Protein AF-A0AAD7CHR6-F1 (afdb_monomer_lite)

Foldseek 3Di:
DPPVVVCVVVVVVVVVVVPVVVVVVVVCCVPVPVPDDDDDFADDLVPADLKKFFFQWAWPAPQGTDGDIGDPPDDDDDDDDVRNCPVSVVCVLQVNTDIPDGDIGHLHDGPCNVVVCPPPDDDPDPDDGSDDDDDDPDDDDPDDDD

pLDDT: mean 78.64, std 8.49, range [53.03, 89.88]

Radius of gyration: 23.86 Å; chains: 1; bounding box: 52×57×53 Å

Sequence (146 aa):
MKFTLNALPETLINLLQSLVPSAESRRRVAVAYLGTAEVSAVLPLEQQAQTIVFQSCMVTCPLDRAAASFPPGALPLVCGNLGSCKTLLLLALLGEADLLTGQMLCPRPPPNALAAFTDVHVSKEWVVQGIRAFVPQAAWSPVRPK

Secondary structure (DSSP, 8-state):
--SSSTTHHHHHHHHHHHHHHHHHHHHHIIIIITTSPPPPPPPPGGGS-SSEEEEEEEESSS---EEEEE-TT--------TTS-HHHHHHHHHT-S-EEEEEEE-----TTHHHHTTTS---S----TT------SS--------

Structure (mmCIF, N/CA/C/O backbone):
data_AF-A0AAD7CHR6-F1
#
_entry.id   AF-A0AAD7CHR6-F1
#
loop_
_atom_site.group_PDB
_atom_site.id
_atom_site.type_symbol
_atom_site.label_atom_id
_atom_site.label_alt_id
_atom_site.label_comp_id
_atom_site.label_asym_id
_atom_site.label_entity_id
_atom_site.label_seq_id
_atom_site.pdbx_PDB_ins_code
_atom_site.Cartn_x
_atom_site.Cartn_y
_atom_site.Cartn_z
_atom_site.occupancy
_atom_site.B_iso_or_equiv
_atom_site.auth_seq_id
_atom_site.auth_comp_id
_atom_site.auth_asym_id
_atom_site.auth_atom_id
_atom_site.pdbx_PDB_model_num
ATOM 1 N N . MET A 1 1 ? 29.751 40.130 -32.073 1.00 53.03 1 MET A N 1
ATOM 2 C CA . MET A 1 1 ? 28.907 38.968 -32.444 1.00 53.03 1 MET A CA 1
ATOM 3 C C . MET A 1 1 ? 29.693 37.771 -33.025 1.00 53.03 1 MET A C 1
ATOM 5 O O . MET A 1 1 ? 29.087 36.909 -33.638 1.00 53.03 1 MET A O 1
ATOM 9 N N . LYS A 1 2 ? 31.022 37.655 -32.815 1.00 53.09 2 LYS A N 1
ATOM 10 C CA . LYS A 1 2 ? 31.851 36.566 -33.390 1.00 53.09 2 LYS A CA 1
ATOM 11 C C . LYS A 1 2 ? 31.952 35.294 -32.527 1.00 53.09 2 LYS A C 1
ATOM 13 O O . LYS A 1 2 ? 32.425 34.280 -33.015 1.00 53.09 2 LYS A O 1
ATOM 18 N N . PHE A 1 3 ? 31.501 35.331 -31.273 1.00 59.41 3 PHE A N 1
ATOM 19 C CA . PHE A 1 3 ? 31.669 34.217 -30.328 1.00 59.41 3 PHE A CA 1
ATOM 20 C C . PHE A 1 3 ? 30.493 33.228 -30.299 1.00 59.41 3 PHE A C 1
ATOM 22 O O . PHE A 1 3 ? 30.663 32.098 -29.866 1.00 59.41 3 PHE A O 1
ATOM 29 N N . THR A 1 4 ? 29.322 33.610 -30.813 1.00 60.06 4 THR A N 1
ATOM 30 C CA . THR A 1 4 ? 28.128 32.748 -30.859 1.00 60.06 4 THR A CA 1
ATOM 31 C C . THR A 1 4 ? 28.071 31.845 -32.093 1.00 60.06 4 THR A C 1
ATOM 33 O O . THR A 1 4 ? 27.535 30.746 -32.009 1.00 60.06 4 THR A O 1
ATOM 36 N N . LEU A 1 5 ? 28.668 32.247 -33.222 1.00 64.69 5 LEU A N 1
ATOM 37 C CA . LEU A 1 5 ? 28.731 31.416 -34.437 1.00 64.69 5 LEU A CA 1
ATOM 38 C C . LEU A 1 5 ? 29.698 30.231 -34.304 1.00 64.69 5 LEU A C 1
ATOM 40 O O . LEU A 1 5 ? 29.463 29.189 -34.903 1.00 64.69 5 LEU A O 1
ATOM 44 N N . ASN A 1 6 ? 30.739 30.355 -33.476 1.00 70.44 6 ASN A N 1
ATOM 45 C CA . ASN A 1 6 ? 31.700 29.271 -33.258 1.00 70.44 6 ASN A CA 1
ATOM 46 C C . ASN A 1 6 ? 31.124 28.116 -32.420 1.00 70.44 6 ASN A C 1
ATOM 48 O O . ASN A 1 6 ? 31.586 26.991 -32.555 1.00 70.44 6 ASN A O 1
ATOM 52 N N . ALA A 1 7 ? 30.092 28.370 -31.607 1.00 75.69 7 ALA A N 1
ATOM 53 C CA . ALA A 1 7 ? 29.384 27.338 -30.843 1.00 75.69 7 ALA A CA 1
ATOM 54 C C . ALA A 1 7 ? 28.265 26.649 -31.655 1.00 75.69 7 ALA A C 1
ATOM 56 O O . ALA A 1 7 ? 27.717 25.627 -31.242 1.00 75.69 7 ALA A O 1
ATOM 57 N N . LEU A 1 8 ? 27.909 27.194 -32.823 1.00 80.56 8 LEU A N 1
ATOM 58 C CA . LEU A 1 8 ? 26.867 26.659 -33.700 1.00 80.56 8 LEU A CA 1
ATOM 59 C C . LEU A 1 8 ? 27.180 25.251 -34.246 1.00 80.56 8 LEU A C 1
ATOM 61 O O . LEU A 1 8 ? 26.296 24.398 -34.176 1.00 80.56 8 LEU A O 1
ATOM 65 N N . PRO A 1 9 ? 28.399 24.941 -34.733 1.00 82.69 9 PRO A N 1
ATOM 66 C CA . PRO A 1 9 ? 28.717 23.578 -35.154 1.00 82.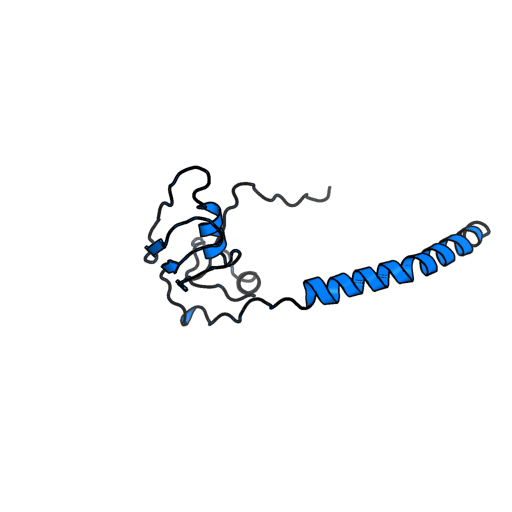69 9 PRO A CA 1
ATOM 67 C C . PRO A 1 9 ? 28.664 22.581 -33.988 1.00 82.69 9 PRO A C 1
ATOM 69 O O . PRO A 1 9 ? 28.106 21.501 -34.151 1.00 82.69 9 PRO A O 1
ATOM 72 N N . GLU A 1 10 ? 29.155 22.944 -32.799 1.00 80.44 10 GLU A N 1
ATOM 73 C CA . GLU A 1 10 ? 29.109 22.055 -31.630 1.00 80.44 10 GLU A CA 1
ATOM 74 C C . GLU A 1 10 ? 27.681 21.816 -31.135 1.00 80.44 10 GLU A C 1
ATOM 76 O O . GLU A 1 10 ? 27.304 20.685 -30.843 1.00 80.44 10 GLU A O 1
ATOM 81 N N . THR A 1 11 ? 26.846 22.857 -31.088 1.00 85.50 11 THR A N 1
ATOM 82 C CA . THR A 1 11 ? 25.427 22.713 -30.715 1.00 85.50 11 THR A CA 1
ATOM 83 C C . THR A 1 11 ? 24.643 21.897 -31.734 1.00 85.50 11 THR A C 1
ATOM 85 O O . THR A 1 11 ? 23.812 21.090 -31.328 1.00 85.50 11 THR A O 1
ATOM 88 N N . LEU A 1 12 ? 24.928 22.034 -33.031 1.00 85.94 12 LEU A N 1
ATOM 89 C CA . LEU A 1 12 ? 24.297 21.231 -34.078 1.00 85.94 12 LEU A CA 1
ATOM 90 C C . LEU A 1 12 ? 24.731 19.761 -34.007 1.00 85.94 12 LEU A C 1
ATOM 92 O O . LEU A 1 12 ? 23.892 18.872 -34.125 1.00 85.94 12 LEU A O 1
ATOM 96 N N . ILE A 1 13 ? 26.012 19.493 -33.742 1.00 85.50 13 ILE A N 1
ATOM 97 C CA . ILE A 1 13 ? 26.518 18.131 -33.523 1.00 85.50 13 ILE A CA 1
ATOM 98 C C . ILE A 1 13 ? 25.880 17.523 -32.273 1.00 85.50 13 ILE A C 1
ATOM 100 O O . ILE A 1 13 ? 25.355 16.418 -32.350 1.00 85.50 13 ILE A O 1
ATOM 104 N N . ASN A 1 14 ? 25.836 18.255 -31.159 1.00 82.25 14 ASN A N 1
ATOM 105 C CA . ASN A 1 14 ? 25.196 17.793 -29.928 1.00 82.25 14 ASN A CA 1
ATOM 106 C C . ASN A 1 14 ? 23.691 17.565 -30.121 1.00 82.25 14 ASN A C 1
ATOM 108 O O . ASN A 1 14 ? 23.154 16.578 -29.625 1.00 82.25 14 ASN A O 1
ATOM 112 N N . LEU A 1 15 ? 23.011 18.422 -30.891 1.00 87.12 15 LEU A N 1
ATOM 113 C CA . LEU A 1 15 ? 21.608 18.231 -31.249 1.00 87.12 15 LEU A CA 1
ATOM 114 C C . LEU A 1 15 ? 21.443 16.917 -32.019 1.00 87.12 15 LEU A C 1
ATOM 116 O O . LEU A 1 15 ? 20.685 16.060 -31.573 1.00 87.12 15 LEU A O 1
ATOM 120 N N . LEU A 1 16 ? 22.201 16.715 -33.101 1.00 85.69 16 LEU A N 1
ATOM 121 C CA . LEU A 1 16 ? 22.129 15.512 -33.936 1.00 85.69 16 LEU A CA 1
ATOM 122 C C . LEU A 1 16 ? 22.507 14.237 -33.164 1.00 85.69 16 LEU A C 1
ATOM 124 O O . LEU A 1 16 ? 21.827 13.220 -33.293 1.00 85.69 16 LEU A O 1
ATOM 128 N N . GLN A 1 17 ? 23.533 14.301 -32.314 1.00 85.38 17 GLN A N 1
ATOM 129 C CA . GLN A 1 17 ? 23.963 13.196 -31.454 1.00 85.38 17 GLN A CA 1
ATOM 130 C C . GLN A 1 17 ? 22.960 12.904 -30.331 1.00 85.38 17 GLN A C 1
ATOM 132 O O . GLN A 1 17 ? 22.852 11.758 -29.903 1.00 85.38 17 GLN A O 1
ATOM 137 N N . SER A 1 18 ? 22.192 13.901 -29.879 1.00 86.19 18 SER A N 1
ATOM 138 C CA . SER A 1 18 ? 21.167 13.725 -28.842 1.00 86.19 18 SER A CA 1
ATOM 139 C C . SER A 1 18 ? 19.848 13.143 -29.362 1.00 86.19 18 SER A C 1
ATOM 141 O O . SER A 1 18 ? 19.081 12.594 -28.570 1.00 86.19 18 SER A O 1
ATOM 143 N N . LEU A 1 19 ? 19.569 13.209 -30.672 1.00 89.88 19 LEU A N 1
ATOM 144 C CA . LEU A 1 19 ? 18.285 12.771 -31.241 1.00 89.88 19 LEU A CA 1
ATOM 145 C C . LEU A 1 19 ? 18.013 11.283 -30.999 1.00 89.88 19 LEU A C 1
ATOM 147 O O . LEU A 1 19 ? 16.930 10.922 -30.540 1.00 89.88 19 LEU A O 1
ATOM 151 N N . VAL A 1 20 ? 19.000 10.425 -31.262 1.00 87.94 20 VAL A N 1
ATOM 152 C CA . VAL A 1 20 ? 18.887 8.970 -31.076 1.00 87.94 20 VAL A CA 1
ATOM 153 C C . VAL A 1 20 ? 18.720 8.583 -29.596 1.00 87.94 20 VAL A C 1
ATOM 155 O O . VAL A 1 20 ? 17.743 7.900 -29.284 1.00 87.94 20 VAL A O 1
ATOM 158 N N . PRO A 1 21 ? 19.574 9.029 -28.648 1.00 88.44 21 PRO A N 1
ATOM 159 C CA . PRO A 1 21 ? 19.391 8.711 -27.232 1.00 88.44 21 PRO A CA 1
ATOM 160 C C . PRO A 1 21 ? 18.142 9.365 -26.626 1.00 88.44 21 PRO A C 1
ATOM 162 O O . PRO A 1 21 ? 17.531 8.778 -25.737 1.00 88.44 21 PRO A O 1
ATOM 165 N N . SER A 1 22 ? 17.707 10.535 -27.110 1.00 89.44 22 SER A N 1
ATOM 166 C CA . SER A 1 22 ? 16.442 11.148 -26.682 1.00 89.44 22 SER A CA 1
ATOM 167 C C . SER A 1 22 ? 15.236 10.324 -27.133 1.00 89.44 22 SER A C 1
ATOM 169 O O . SER A 1 22 ? 14.347 10.046 -26.326 1.00 89.44 22 SER A O 1
ATOM 171 N N . ALA A 1 23 ? 15.215 9.888 -28.397 1.00 87.56 23 ALA A N 1
ATOM 172 C CA . ALA A 1 23 ? 14.150 9.045 -28.930 1.00 87.56 23 ALA A CA 1
ATOM 173 C C . ALA A 1 23 ? 14.094 7.687 -28.216 1.00 87.56 23 ALA A C 1
ATOM 175 O O . ALA A 1 23 ? 13.013 7.240 -27.836 1.00 87.56 23 ALA A O 1
ATOM 176 N N . GLU A 1 24 ? 15.247 7.068 -27.961 1.00 89.44 24 GLU A N 1
ATOM 177 C CA . GLU A 1 24 ? 15.328 5.800 -27.235 1.00 89.44 24 GLU A CA 1
ATOM 178 C C . GLU A 1 24 ? 14.954 5.958 -25.753 1.00 89.44 24 GLU A C 1
ATOM 180 O O . GLU A 1 24 ? 14.226 5.130 -25.215 1.00 89.44 24 GLU A O 1
ATOM 185 N N . SER A 1 25 ? 15.357 7.051 -25.098 1.00 87.12 25 SER A N 1
ATOM 186 C CA . SER A 1 25 ? 14.927 7.373 -23.730 1.00 87.12 25 SER A CA 1
ATOM 187 C C . SER A 1 25 ? 13.406 7.519 -23.647 1.00 87.12 25 SER A C 1
ATOM 189 O O . SER A 1 25 ? 12.761 6.875 -22.819 1.00 87.12 25 SER A O 1
ATOM 191 N N . ARG A 1 26 ? 12.805 8.279 -24.573 1.00 87.81 26 ARG A N 1
ATOM 192 C CA . ARG A 1 26 ? 11.344 8.416 -24.665 1.00 87.81 26 ARG A CA 1
ATOM 193 C C . ARG A 1 26 ? 10.669 7.079 -24.926 1.00 87.81 26 ARG A C 1
ATOM 195 O O . ARG A 1 26 ? 9.658 6.794 -24.295 1.00 87.81 26 ARG A O 1
ATOM 202 N N . ARG A 1 27 ? 11.223 6.249 -25.814 1.00 86.31 27 ARG A N 1
ATOM 203 C CA . ARG A 1 27 ? 10.687 4.916 -26.103 1.00 86.31 27 ARG A CA 1
ATOM 204 C C . ARG A 1 27 ? 10.745 4.015 -24.877 1.00 86.31 27 ARG A C 1
ATOM 206 O O . ARG A 1 27 ? 9.759 3.347 -24.587 1.00 86.31 27 ARG A O 1
ATOM 213 N N . ARG A 1 28 ? 11.856 4.017 -24.138 1.00 84.88 28 ARG A N 1
ATOM 214 C CA . ARG A 1 28 ? 11.986 3.258 -22.889 1.00 84.88 28 ARG A CA 1
ATOM 215 C C . ARG A 1 28 ? 10.961 3.713 -21.868 1.00 84.88 28 ARG A C 1
ATOM 217 O O . ARG A 1 28 ? 10.284 2.868 -21.301 1.00 84.88 28 ARG A O 1
ATOM 224 N N . VAL A 1 29 ? 10.783 5.020 -21.691 1.00 88.38 29 VAL A N 1
ATOM 225 C CA . VAL A 1 29 ? 9.773 5.533 -20.760 1.00 88.38 29 VAL A CA 1
ATOM 226 C C . VAL A 1 29 ? 8.357 5.175 -21.206 1.00 88.38 29 VAL A C 1
ATOM 228 O O . VAL A 1 29 ? 7.572 4.675 -20.404 1.00 88.38 29 VAL A O 1
ATOM 231 N N . ALA A 1 30 ? 8.050 5.346 -22.490 1.00 86.56 30 ALA A N 1
ATOM 232 C CA . ALA A 1 30 ? 6.748 5.018 -23.058 1.00 86.56 30 ALA A CA 1
ATOM 233 C C . ALA A 1 30 ? 6.399 3.528 -22.930 1.00 86.56 30 ALA A C 1
ATOM 235 O O . ALA A 1 30 ? 5.301 3.190 -22.504 1.00 86.56 30 ALA A O 1
ATOM 236 N N . VAL A 1 31 ? 7.328 2.638 -23.279 1.00 82.88 31 VAL A N 1
ATOM 237 C CA . VAL A 1 31 ? 7.068 1.192 -23.338 1.00 82.88 31 VAL A CA 1
ATOM 238 C C . VAL A 1 31 ? 7.218 0.525 -21.972 1.00 82.88 31 VAL A C 1
ATOM 240 O O . VAL A 1 31 ? 6.417 -0.342 -21.643 1.00 82.88 31 VAL A O 1
ATOM 243 N N . ALA A 1 32 ? 8.224 0.902 -21.176 1.00 83.00 32 ALA A N 1
ATOM 244 C CA . ALA A 1 32 ? 8.517 0.228 -19.910 1.00 83.00 32 ALA A CA 1
ATOM 245 C C . ALA A 1 32 ? 7.763 0.816 -18.711 1.00 83.00 32 ALA A C 1
ATOM 247 O O . ALA A 1 32 ? 7.479 0.071 -17.778 1.00 83.00 32 ALA A O 1
ATOM 248 N N . TYR A 1 33 ? 7.461 2.121 -18.713 1.00 79.25 33 TYR A N 1
ATOM 249 C CA . TYR A 1 33 ? 6.906 2.802 -17.534 1.00 79.25 33 TYR A CA 1
ATOM 250 C C . TYR A 1 33 ? 5.493 3.352 -17.745 1.00 79.25 33 TYR A C 1
ATOM 252 O O . TYR A 1 33 ? 4.689 3.286 -16.829 1.00 79.25 33 TYR A O 1
ATOM 260 N N . LEU A 1 34 ? 5.159 3.877 -18.929 1.00 82.56 34 LEU A N 1
ATOM 261 C CA . LEU A 1 34 ? 3.826 4.453 -19.184 1.00 82.56 34 LEU A CA 1
ATOM 262 C C . LEU A 1 34 ? 2.772 3.410 -19.591 1.00 82.56 34 LEU A C 1
ATOM 264 O O . LEU A 1 34 ? 1.583 3.693 -19.518 1.00 82.56 34 LEU A O 1
ATOM 268 N N . GLY A 1 35 ? 3.189 2.219 -20.027 1.00 78.25 35 GLY A N 1
ATOM 269 C CA . GLY A 1 35 ? 2.283 1.125 -20.401 1.00 78.25 35 GLY A CA 1
ATOM 270 C C . GLY A 1 35 ? 1.885 0.201 -19.246 1.00 78.25 35 GLY A C 1
ATOM 271 O O . GLY A 1 35 ? 1.176 -0.779 -19.471 1.00 78.25 35 GLY A O 1
ATOM 272 N N . THR A 1 36 ? 2.374 0.452 -18.029 1.00 73.19 36 THR A N 1
ATOM 273 C CA . THR A 1 36 ? 2.055 -0.380 -16.863 1.00 73.19 36 THR A CA 1
ATOM 274 C C . THR A 1 36 ? 0.626 -0.131 -16.398 1.00 73.19 36 THR A C 1
ATOM 276 O O . THR A 1 36 ? 0.132 0.989 -16.493 1.00 73.19 36 THR A O 1
ATOM 279 N N . ALA A 1 37 ? -0.036 -1.169 -15.882 1.00 71.56 37 ALA A N 1
ATOM 280 C CA . ALA A 1 37 ? -1.399 -1.061 -15.377 1.00 71.56 37 ALA A CA 1
ATOM 281 C C . ALA A 1 37 ? -1.500 0.038 -14.306 1.00 71.56 37 ALA A C 1
ATOM 283 O O . ALA A 1 37 ? -0.795 -0.004 -13.298 1.00 71.56 37 ALA A O 1
ATOM 284 N N . GLU A 1 38 ? -2.369 1.022 -14.540 1.00 67.00 38 GLU A N 1
ATOM 285 C CA . GLU A 1 38 ? -2.633 2.074 -13.567 1.00 67.00 38 GLU A CA 1
ATOM 286 C C . GLU A 1 38 ? -3.388 1.534 -12.347 1.00 67.00 38 GLU A C 1
ATOM 288 O O . GLU A 1 38 ? -4.020 0.472 -12.369 1.00 67.00 38 GLU A O 1
ATOM 293 N N . VAL A 1 39 ? -3.327 2.309 -11.265 1.00 68.31 39 VAL A N 1
ATOM 294 C CA . VAL A 1 39 ? -4.065 2.054 -10.031 1.00 68.31 39 VAL A CA 1
ATOM 295 C C . VAL A 1 39 ? -5.547 1.811 -10.336 1.00 68.31 39 VAL A C 1
ATOM 297 O O . VAL A 1 39 ? -6.225 2.658 -10.913 1.00 68.31 39 VAL A O 1
ATOM 300 N N . SER A 1 40 ? -6.059 0.654 -9.904 1.00 67.88 40 SER A N 1
ATOM 301 C CA . SER A 1 40 ? -7.466 0.291 -10.082 1.00 67.88 40 SER A CA 1
ATOM 302 C C . SER A 1 40 ? -8.415 1.351 -9.518 1.00 67.88 40 SER A C 1
ATOM 304 O O . SER A 1 40 ? -8.185 1.908 -8.439 1.00 67.88 40 SER A O 1
ATOM 306 N N . ALA A 1 41 ? -9.504 1.600 -10.253 1.00 66.19 41 ALA A N 1
ATOM 307 C CA . ALA A 1 41 ? -10.533 2.548 -9.857 1.00 66.19 41 ALA A CA 1
ATOM 308 C C . ALA A 1 41 ? -11.079 2.204 -8.465 1.00 66.19 41 ALA A C 1
ATOM 310 O O . ALA A 1 41 ? -11.393 1.054 -8.151 1.00 66.19 41 ALA A O 1
ATOM 311 N N . VAL A 1 42 ? -11.160 3.226 -7.621 1.00 73.44 42 VAL A N 1
ATOM 312 C CA . VAL A 1 42 ? -11.522 3.099 -6.213 1.00 73.44 42 VA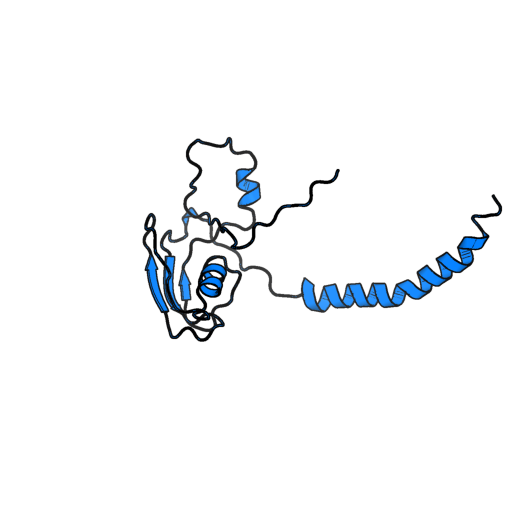L A CA 1
ATOM 313 C C . VAL A 1 42 ? -12.998 3.443 -6.040 1.00 73.44 42 VAL A C 1
ATOM 315 O O . VAL A 1 42 ? -13.447 4.474 -6.536 1.00 73.44 42 VAL A O 1
ATOM 318 N N . LEU A 1 43 ? -13.751 2.595 -5.333 1.00 74.50 43 LEU A N 1
ATOM 319 C CA . LEU A 1 43 ? -15.145 2.887 -4.978 1.00 74.50 43 LEU A CA 1
ATOM 320 C C . LEU A 1 43 ? -15.230 4.128 -4.067 1.00 74.50 43 LEU A C 1
ATOM 322 O O . LEU A 1 43 ? -14.321 4.327 -3.259 1.00 74.50 43 LEU A O 1
ATOM 326 N N . PRO A 1 44 ? -16.308 4.928 -4.132 1.00 75.06 44 PRO A N 1
ATOM 327 C CA . PRO A 1 44 ? -16.543 6.031 -3.200 1.00 75.06 44 PRO A CA 1
ATOM 328 C C . PRO A 1 44 ? -16.439 5.603 -1.727 1.00 75.06 44 PRO A C 1
ATOM 330 O O . PRO A 1 44 ? -16.919 4.535 -1.353 1.00 75.06 44 PRO A O 1
ATOM 333 N N . LEU A 1 45 ? -15.846 6.457 -0.883 1.00 74.31 45 LEU A N 1
ATOM 334 C CA . LEU A 1 45 ? -15.578 6.196 0.545 1.00 74.31 45 LEU A CA 1
ATOM 335 C C . LEU A 1 45 ? -16.820 5.762 1.343 1.00 74.31 45 LEU A C 1
ATOM 337 O O . LEU A 1 45 ? -16.716 4.935 2.244 1.00 74.31 45 LEU A O 1
ATOM 341 N N . GLU A 1 46 ? -17.992 6.289 0.990 1.00 74.12 46 GLU A N 1
ATOM 342 C CA . GLU A 1 46 ? -19.284 5.988 1.628 1.00 74.12 46 GLU A CA 1
ATOM 343 C C . GLU A 1 46 ? -19.732 4.535 1.421 1.00 74.12 46 GLU A C 1
ATOM 345 O O . GLU A 1 46 ? -20.481 3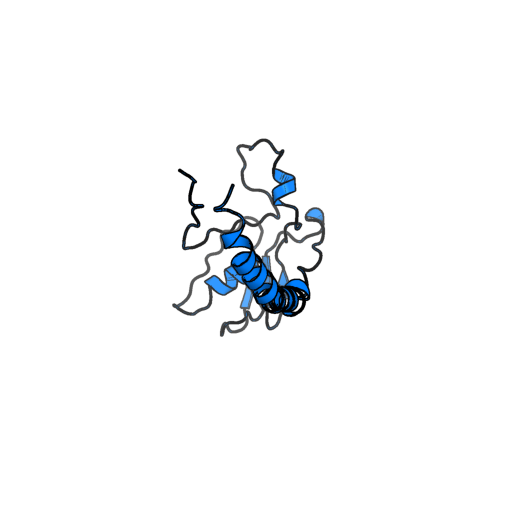.987 2.225 1.00 74.12 46 GLU A O 1
ATOM 350 N N . GLN A 1 47 ? -19.261 3.899 0.347 1.00 76.50 47 GLN A N 1
ATOM 351 C CA . GLN A 1 47 ? -19.609 2.528 -0.027 1.00 76.50 47 GLN A CA 1
ATOM 352 C C . GLN A 1 47 ? -18.543 1.517 0.421 1.00 76.50 47 GLN A C 1
ATOM 354 O O . GLN A 1 47 ? -18.685 0.318 0.181 1.00 76.50 47 GLN A O 1
ATOM 359 N N . GLN A 1 48 ? -17.465 1.981 1.058 1.00 80.25 48 GLN A N 1
ATOM 360 C CA . GLN A 1 48 ? -16.367 1.134 1.508 1.00 80.25 48 GLN A CA 1
ATOM 361 C C . GLN A 1 48 ? -16.539 0.710 2.969 1.00 80.25 48 GLN A C 1
ATOM 363 O O . GLN A 1 48 ? -16.948 1.487 3.832 1.00 80.25 48 GLN A O 1
ATOM 368 N N . ALA A 1 49 ? -16.153 -0.531 3.270 1.00 78.69 49 ALA A N 1
ATOM 369 C CA . ALA A 1 49 ? -16.077 -1.008 4.643 1.00 78.69 49 ALA A CA 1
ATOM 370 C C . ALA A 1 49 ? -14.954 -0.284 5.400 1.00 78.69 49 ALA A C 1
ATOM 372 O O . ALA A 1 49 ? -13.812 -0.289 4.953 1.00 78.69 49 ALA A O 1
ATOM 373 N N . GLN A 1 50 ? -15.265 0.264 6.579 1.00 80.31 50 GLN A N 1
ATOM 374 C CA . GLN A 1 50 ? -14.309 0.973 7.450 1.00 80.31 50 GLN A CA 1
ATOM 375 C C . GLN A 1 50 ? -13.432 0.033 8.304 1.00 80.31 50 GLN A C 1
ATOM 377 O O . GLN A 1 50 ? -12.666 0.472 9.156 1.00 80.31 50 GLN A O 1
ATOM 382 N N . THR A 1 51 ? -13.565 -1.279 8.102 1.00 82.38 51 THR A N 1
ATOM 383 C CA . THR A 1 51 ? -12.839 -2.320 8.843 1.00 82.38 51 THR A CA 1
ATOM 384 C C . THR A 1 51 ? -11.681 -2.828 7.997 1.00 82.38 51 THR A C 1
ATOM 386 O O . THR A 1 51 ? -11.858 -3.103 6.811 1.00 82.38 51 THR A O 1
ATOM 389 N N . ILE A 1 52 ? -10.509 -2.990 8.609 1.00 81.81 52 ILE A N 1
ATOM 390 C CA . ILE A 1 52 ? -9.354 -3.588 7.938 1.00 81.81 52 ILE A CA 1
ATOM 391 C C . ILE A 1 52 ? -9.417 -5.098 8.155 1.00 81.81 52 ILE A C 1
ATOM 393 O O . ILE A 1 52 ? -9.433 -5.555 9.297 1.00 81.81 52 ILE A O 1
ATOM 397 N N . VAL A 1 53 ? -9.454 -5.886 7.083 1.00 83.50 53 VAL A N 1
ATOM 398 C CA . VAL A 1 53 ? -9.555 -7.350 7.167 1.00 83.50 53 VAL A CA 1
ATOM 399 C C . VAL A 1 53 ? -8.527 -8.008 6.261 1.00 83.50 53 VAL A C 1
ATOM 401 O O . VAL A 1 53 ? -8.430 -7.695 5.079 1.00 83.50 53 VAL A O 1
ATOM 404 N N . PHE A 1 54 ? -7.804 -8.970 6.816 1.00 80.75 54 PHE A N 1
ATOM 405 C CA . PHE A 1 54 ? -6.906 -9.876 6.120 1.00 80.75 54 PHE A CA 1
ATOM 406 C C . PHE A 1 54 ? -7.562 -11.255 6.053 1.00 80.75 54 PHE A C 1
ATOM 408 O O . PHE A 1 54 ? -7.819 -11.875 7.088 1.00 80.75 54 PHE A O 1
ATOM 415 N N . GLN A 1 55 ? -7.848 -11.730 4.841 1.00 80.25 55 GLN A N 1
ATOM 416 C CA . GLN A 1 55 ? -8.469 -13.030 4.586 1.00 80.25 55 GLN A CA 1
ATOM 417 C C . GLN A 1 55 ? -7.471 -13.949 3.886 1.00 80.25 55 GLN A C 1
ATOM 419 O O . GLN A 1 55 ? -7.321 -13.907 2.662 1.00 80.25 55 GLN A O 1
ATOM 424 N N . SER A 1 56 ? -6.776 -14.764 4.686 1.00 74.81 56 SER A N 1
ATOM 425 C CA . SER A 1 56 ? -5.792 -15.754 4.225 1.00 74.81 56 SER A CA 1
ATOM 426 C C . SER A 1 56 ? -4.806 -15.187 3.201 1.00 74.81 56 SER A C 1
ATOM 428 O O . SER A 1 56 ? -4.523 -15.826 2.188 1.00 74.81 56 SER A O 1
ATOM 430 N N . CYS A 1 57 ? -4.317 -13.970 3.440 1.00 66.38 57 CYS A N 1
ATOM 431 C CA . CYS A 1 57 ? -3.467 -13.281 2.482 1.00 66.38 57 CYS A CA 1
ATOM 432 C C . CYS A 1 57 ? -1.991 -13.650 2.659 1.00 66.38 57 CYS A C 1
ATOM 434 O O . CYS A 1 57 ? -1.502 -13.789 3.785 1.00 66.38 57 CYS A O 1
ATOM 436 N N . MET A 1 58 ? -1.277 -13.742 1.541 1.00 63.12 58 MET A N 1
ATOM 437 C CA . MET A 1 58 ? 0.179 -13.839 1.500 1.00 63.12 58 MET A CA 1
ATOM 438 C C . MET A 1 58 ? 0.714 -12.598 0.795 1.00 63.12 58 MET A C 1
ATOM 440 O O . MET A 1 58 ? 0.376 -12.350 -0.360 1.00 63.12 58 MET A O 1
ATOM 444 N N . VAL A 1 59 ? 1.528 -11.812 1.488 1.00 67.94 59 VAL A N 1
ATOM 445 C CA . VAL A 1 59 ? 2.234 -10.664 0.895 1.00 67.94 59 VAL A CA 1
ATOM 446 C C . VAL A 1 59 ? 3.560 -11.168 0.299 1.00 67.94 59 VAL A C 1
ATOM 448 O O . VAL A 1 59 ? 3.953 -12.279 0.636 1.00 67.94 59 VAL A O 1
ATOM 451 N N . THR A 1 60 ? 4.253 -10.420 -0.571 1.00 63.94 60 THR A N 1
ATOM 452 C CA . THR A 1 60 ? 5.479 -10.812 -1.335 1.00 63.94 60 THR A CA 1
ATOM 453 C C . THR A 1 60 ? 6.730 -11.199 -0.513 1.00 63.94 60 THR A C 1
ATOM 455 O O . THR A 1 60 ? 7.861 -11.193 -0.987 1.00 63.94 60 THR A O 1
ATOM 458 N N . CYS A 1 61 ? 6.526 -11.596 0.730 1.00 59.84 61 CYS A N 1
ATOM 459 C CA . CYS A 1 61 ? 7.479 -11.966 1.747 1.00 59.84 61 CYS A CA 1
ATOM 460 C C . CYS A 1 61 ? 7.169 -13.385 2.266 1.00 59.84 61 CYS A C 1
ATOM 462 O O . CYS A 1 61 ? 6.034 -13.836 2.126 1.00 59.84 61 CYS A O 1
ATOM 464 N N . PRO A 1 62 ? 8.093 -14.087 2.947 1.00 60.94 62 PRO A N 1
ATOM 465 C CA . PRO A 1 62 ? 7.838 -15.416 3.515 1.00 60.94 62 PRO A CA 1
ATOM 466 C C . PRO A 1 62 ? 6.965 -15.357 4.787 1.00 60.94 62 PRO A C 1
ATOM 468 O O . PRO A 1 62 ? 7.237 -16.037 5.774 1.00 60.94 62 PRO A O 1
ATOM 471 N N . LEU A 1 63 ? 5.942 -14.499 4.803 1.00 61.75 63 LEU A N 1
ATOM 472 C CA . LEU A 1 63 ? 4.928 -14.483 5.844 1.00 61.75 63 LEU A CA 1
ATOM 473 C C . LEU A 1 63 ? 3.921 -15.586 5.515 1.00 61.75 63 LEU A C 1
ATOM 475 O O . LEU A 1 63 ? 3.191 -15.490 4.528 1.00 61.75 63 LEU A O 1
ATOM 479 N N . ASP A 1 64 ? 3.917 -16.639 6.329 1.00 60.94 64 ASP A N 1
ATOM 480 C CA . ASP A 1 64 ? 2.898 -17.682 6.256 1.00 60.94 64 ASP A CA 1
ATOM 481 C C . ASP A 1 64 ? 1.505 -17.074 6.525 1.00 60.94 64 ASP A C 1
ATOM 483 O O . ASP A 1 64 ? 1.388 -16.030 7.174 1.00 60.94 64 ASP A O 1
ATOM 487 N N . ARG A 1 65 ? 0.461 -17.680 5.953 1.00 62.22 65 ARG A N 1
ATOM 488 C CA . ARG A 1 65 ? -0.893 -17.108 5.785 1.00 62.22 65 ARG A CA 1
ATOM 489 C C . ARG A 1 65 ? -1.375 -16.289 6.993 1.00 62.22 65 ARG A C 1
ATOM 491 O O . ARG A 1 65 ? -1.534 -16.826 8.087 1.00 62.22 65 ARG A O 1
ATOM 498 N N . ALA A 1 66 ? -1.728 -15.020 6.769 1.00 70.06 66 ALA A N 1
ATOM 499 C CA . ALA A 1 66 ? -2.289 -14.153 7.806 1.00 70.06 66 ALA A CA 1
ATOM 500 C C . ALA A 1 66 ? -3.826 -14.066 7.716 1.00 70.06 66 ALA A C 1
ATOM 502 O O . ALA A 1 66 ? -4.389 -13.867 6.636 1.00 70.06 66 ALA A O 1
ATOM 503 N N . ALA A 1 67 ? -4.503 -14.184 8.862 1.00 76.94 67 ALA A N 1
ATOM 504 C CA . ALA A 1 67 ? -5.933 -13.920 9.015 1.00 76.94 67 ALA A CA 1
ATOM 505 C C . ALA A 1 67 ? -6.157 -13.042 10.255 1.00 76.94 67 ALA A C 1
ATOM 507 O O . ALA A 1 67 ? -5.896 -13.471 11.377 1.00 76.94 67 ALA A O 1
ATOM 508 N N . ALA A 1 68 ? -6.595 -11.800 10.051 1.00 81.06 68 ALA A N 1
ATOM 509 C CA . ALA A 1 68 ? -6.817 -10.833 11.124 1.00 81.06 68 ALA A CA 1
ATOM 510 C C . ALA A 1 68 ? -7.867 -9.799 10.710 1.00 81.06 68 ALA A C 1
ATOM 512 O O . ALA A 1 68 ? -7.927 -9.401 9.549 1.00 81.06 68 ALA A O 1
ATOM 513 N N . SER A 1 69 ? -8.674 -9.333 11.658 1.00 83.31 69 SER A N 1
ATOM 514 C CA . SER A 1 69 ? -9.648 -8.260 11.448 1.00 83.31 69 SER A CA 1
ATOM 515 C C . SER A 1 69 ? -9.449 -7.172 12.492 1.00 83.31 69 SER A C 1
ATOM 517 O O . SER A 1 69 ? -9.433 -7.462 13.689 1.00 83.31 69 SER A O 1
ATOM 519 N N . PHE A 1 70 ? -9.338 -5.927 12.046 1.00 85.62 70 PHE A N 1
ATOM 520 C CA . PHE A 1 70 ? -9.159 -4.759 12.894 1.00 85.62 70 PHE A CA 1
ATOM 521 C C . PHE A 1 70 ? -10.394 -3.858 12.785 1.00 85.62 70 PHE A C 1
ATO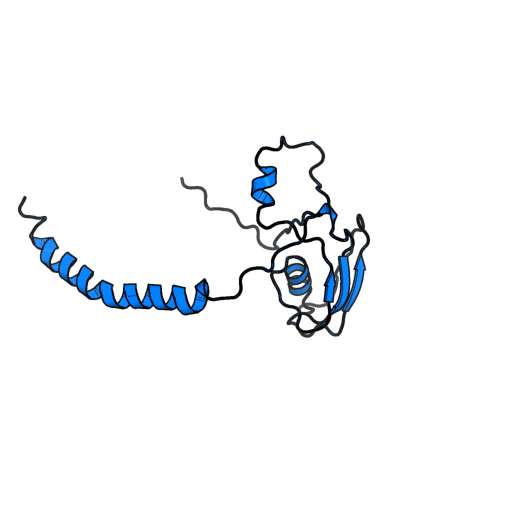M 523 O O . PHE A 1 70 ? -10.642 -3.304 11.707 1.00 85.62 70 PHE A O 1
ATOM 530 N N . PRO A 1 71 ? -11.186 -3.721 13.865 1.00 84.19 71 PRO A N 1
ATOM 531 C CA . PRO A 1 71 ? -12.341 -2.837 13.866 1.00 84.19 71 PRO A CA 1
ATOM 532 C C . PRO A 1 71 ? -11.904 -1.363 13.833 1.00 84.19 71 PRO A C 1
ATOM 534 O O . PRO A 1 71 ? -10.788 -1.036 14.253 1.00 84.19 71 PRO A O 1
ATOM 537 N N . PRO A 1 72 ? -12.773 -0.456 13.356 1.00 83.19 72 PRO A N 1
ATOM 538 C CA . PRO A 1 72 ? -12.487 0.974 13.360 1.00 83.19 72 PRO A CA 1
ATOM 539 C C . PRO A 1 72 ? -12.227 1.476 14.787 1.00 83.19 72 PRO A C 1
ATOM 541 O O . PRO A 1 72 ? -12.900 1.074 15.734 1.00 83.19 72 PRO A O 1
ATOM 544 N N . GLY A 1 73 ? -11.229 2.349 14.942 1.00 82.62 73 GLY A N 1
ATOM 545 C CA . GLY A 1 73 ? -10.834 2.915 16.238 1.00 82.62 73 GLY A CA 1
ATOM 546 C C . GLY A 1 73 ? -9.953 2.012 17.111 1.00 82.62 73 GLY A C 1
ATOM 547 O O . GLY A 1 73 ? -9.512 2.448 18.172 1.00 82.62 73 GLY A O 1
ATOM 548 N N . ALA A 1 74 ? -9.651 0.782 16.684 1.00 84.00 74 ALA A N 1
ATOM 549 C CA . ALA A 1 74 ? -8.662 -0.047 17.364 1.00 84.00 74 ALA A CA 1
ATOM 550 C C . ALA A 1 74 ? -7.227 0.411 17.055 1.00 84.00 74 ALA A C 1
ATOM 552 O O . ALA A 1 74 ? -6.930 0.885 15.960 1.00 84.00 74 ALA A O 1
ATOM 553 N N . LEU A 1 75 ? -6.322 0.198 18.013 1.00 87.06 75 LEU A N 1
ATOM 554 C CA . LEU A 1 75 ? -4.882 0.433 17.870 1.00 87.06 75 LEU A CA 1
ATOM 555 C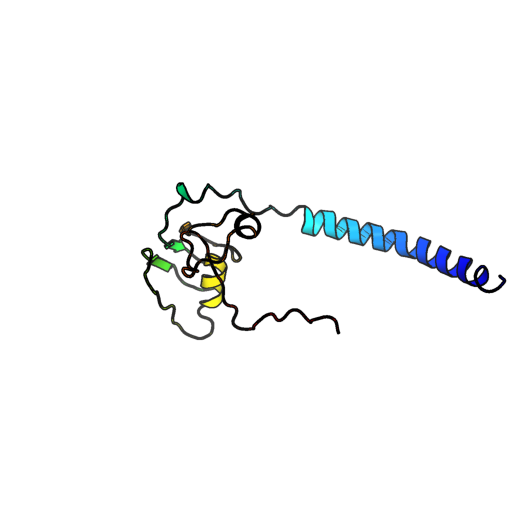 C . LEU A 1 75 ? -4.134 -0.911 17.826 1.00 87.06 75 LEU A C 1
ATOM 557 O O . LEU A 1 75 ? -3.629 -1.365 18.855 1.00 87.06 75 LEU A O 1
ATOM 561 N N . PRO A 1 76 ? -4.092 -1.597 16.668 1.00 85.88 76 PRO A N 1
ATOM 562 C CA . PRO A 1 76 ? -3.410 -2.877 16.561 1.00 85.88 76 PRO A CA 1
ATOM 563 C C . PRO A 1 76 ? -1.888 -2.724 16.591 1.00 85.88 76 PRO A C 1
ATOM 565 O O . PRO A 1 76 ? -1.317 -1.861 15.925 1.00 85.88 76 PRO A O 1
ATOM 568 N N . LEU A 1 77 ? -1.224 -3.615 17.328 1.00 87.69 77 LEU A N 1
ATOM 569 C CA . LEU A 1 77 ? 0.232 -3.695 17.399 1.00 87.69 77 LEU A CA 1
ATOM 570 C C . LEU A 1 77 ? 0.736 -4.867 16.550 1.00 87.69 77 LEU A C 1
ATOM 572 O O . LEU A 1 77 ? 0.411 -6.023 16.814 1.00 87.69 77 LEU A O 1
ATOM 576 N N . VAL A 1 78 ? 1.567 -4.572 15.550 1.00 86.88 78 VAL A N 1
ATOM 577 C CA . VAL A 1 78 ? 2.226 -5.589 14.720 1.00 86.88 78 VAL A CA 1
ATOM 578 C C . VAL A 1 78 ? 3.655 -5.800 15.221 1.00 86.88 78 VAL A C 1
ATOM 580 O O . VAL A 1 78 ? 4.522 -4.943 15.048 1.00 86.88 78 VAL A O 1
ATOM 583 N N . CYS A 1 79 ? 3.923 -6.967 15.805 1.00 86.38 79 CYS A N 1
ATOM 584 C CA . CYS A 1 79 ? 5.246 -7.363 16.297 1.00 86.38 79 CYS A CA 1
ATOM 585 C C . CYS A 1 79 ? 5.754 -8.635 15.607 1.00 86.38 79 CYS A C 1
ATOM 587 O O . CYS A 1 79 ? 4.990 -9.402 15.032 1.00 86.38 79 CYS A O 1
ATOM 589 N N . GLY A 1 80 ? 7.070 -8.853 15.643 1.00 85.25 80 GLY A N 1
ATOM 590 C CA . GLY A 1 80 ? 7.715 -10.042 15.083 1.00 85.25 80 GLY A CA 1
ATOM 591 C C . GLY A 1 80 ? 9.229 -9.874 14.974 1.00 85.25 80 GLY A C 1
ATOM 592 O O . GLY A 1 80 ? 9.747 -8.780 15.213 1.00 85.25 80 GLY A O 1
ATOM 593 N N . ASN A 1 81 ? 9.934 -10.910 14.534 1.00 86.44 81 ASN A N 1
ATOM 594 C CA . ASN A 1 81 ? 11.394 -10.889 14.388 1.00 86.44 81 ASN A CA 1
ATOM 595 C C . ASN A 1 81 ? 11.869 -9.970 13.247 1.00 86.44 81 ASN A C 1
ATOM 597 O O . ASN A 1 81 ? 11.095 -9.578 12.367 1.00 86.44 81 ASN A O 1
ATOM 601 N N . LEU A 1 82 ? 13.154 -9.610 13.236 1.00 82.06 82 LEU A N 1
ATOM 602 C CA . LEU A 1 82 ? 13.754 -8.951 12.073 1.00 82.06 82 LEU A CA 1
ATOM 603 C C . LEU A 1 82 ? 13.549 -9.835 10.829 1.00 82.06 82 LEU A C 1
ATOM 605 O O . LEU A 1 82 ? 13.702 -11.049 10.903 1.00 82.06 82 LEU A O 1
ATOM 609 N N . GLY A 1 83 ? 13.134 -9.240 9.709 1.00 80.94 83 GLY A N 1
ATOM 610 C CA . GLY A 1 83 ? 12.808 -9.993 8.491 1.00 80.94 83 GLY A CA 1
ATOM 611 C C . GLY A 1 83 ? 11.404 -10.612 8.453 1.00 80.94 83 GLY A C 1
ATOM 612 O O . GLY A 1 83 ? 11.036 -11.179 7.435 1.00 80.94 83 GLY A O 1
ATOM 613 N N . SER A 1 84 ? 10.565 -10.442 9.484 1.00 77.88 84 SER A N 1
ATOM 614 C CA . SER A 1 84 ? 9.174 -10.946 9.486 1.00 77.88 84 SER A CA 1
ATOM 615 C C . SER A 1 84 ? 8.187 -10.108 8.650 1.00 77.88 84 SER A C 1
ATOM 617 O O . SER A 1 84 ? 6.979 -10.184 8.855 1.00 77.88 84 SER A O 1
ATOM 619 N N . CYS A 1 85 ? 8.690 -9.239 7.770 1.00 83.50 85 CYS A N 1
ATOM 620 C CA . CYS A 1 85 ? 7.907 -8.498 6.778 1.00 83.50 85 CYS A CA 1
ATOM 621 C C . CYS A 1 85 ? 6.819 -7.549 7.300 1.00 83.50 85 CYS A C 1
ATOM 623 O O . CYS A 1 85 ? 5.903 -7.187 6.570 1.00 83.50 85 CYS A O 1
ATOM 625 N N . LYS A 1 86 ? 6.964 -7.053 8.534 1.00 87.62 86 LYS A N 1
ATOM 626 C CA . LYS A 1 86 ? 6.070 -6.041 9.129 1.00 87.62 86 LYS A CA 1
ATOM 627 C C . LYS A 1 86 ? 5.962 -4.774 8.281 1.00 87.62 86 LYS A C 1
ATOM 629 O O . LYS A 1 86 ? 4.868 -4.284 8.041 1.00 87.62 86 LYS A O 1
ATOM 634 N N . THR A 1 87 ? 7.095 -4.264 7.799 1.00 87.88 87 THR A N 1
ATOM 635 C CA . THR A 1 87 ? 7.119 -3.097 6.909 1.00 87.88 87 THR A CA 1
ATOM 636 C C . THR A 1 87 ? 6.363 -3.383 5.619 1.00 87.88 87 THR A C 1
ATOM 638 O O . THR A 1 87 ? 5.588 -2.555 5.163 1.00 87.88 87 THR A O 1
ATOM 641 N N . LEU A 1 88 ? 6.536 -4.584 5.066 1.00 86.62 88 LEU A N 1
ATOM 642 C CA . LEU A 1 88 ? 5.877 -4.990 3.832 1.00 86.62 88 LEU A CA 1
ATOM 643 C C . LEU A 1 88 ? 4.357 -5.153 4.038 1.00 86.62 88 LEU A C 1
ATOM 645 O O . LEU A 1 88 ? 3.580 -4.741 3.186 1.00 86.62 88 LEU A O 1
ATOM 649 N N . LEU A 1 89 ? 3.919 -5.619 5.213 1.00 86.06 89 LEU A N 1
ATOM 650 C CA . LEU A 1 89 ? 2.506 -5.621 5.613 1.00 86.06 89 LEU A CA 1
ATOM 651 C C . LEU A 1 89 ? 1.908 -4.202 5.664 1.00 86.06 89 LEU A C 1
ATOM 653 O O . LEU A 1 89 ? 0.798 -3.988 5.184 1.00 86.06 89 LEU A O 1
ATOM 657 N N . LEU A 1 90 ? 2.638 -3.226 6.215 1.00 88.00 90 LEU A N 1
ATOM 658 C CA . LEU A 1 90 ? 2.199 -1.823 6.239 1.00 88.00 90 LEU A CA 1
ATOM 659 C C . LEU A 1 90 ? 2.133 -1.211 4.832 1.00 88.00 90 LEU A C 1
ATOM 661 O O . LEU A 1 90 ? 1.218 -0.447 4.539 1.00 88.00 90 LEU A O 1
ATOM 665 N N . LEU A 1 91 ? 3.066 -1.573 3.949 1.00 87.69 91 LEU A N 1
ATOM 666 C CA . LEU A 1 91 ? 3.039 -1.156 2.544 1.00 87.69 91 LEU A CA 1
ATOM 667 C C . LEU A 1 91 ? 1.876 -1.798 1.780 1.00 87.69 91 LEU A C 1
ATOM 669 O O . LEU A 1 91 ? 1.221 -1.117 0.996 1.00 87.69 91 LEU A O 1
ATOM 673 N N . ALA A 1 92 ? 1.543 -3.060 2.062 1.00 86.25 92 ALA A N 1
ATOM 674 C CA . ALA A 1 92 ? 0.354 -3.701 1.503 1.00 86.25 92 ALA A CA 1
ATOM 675 C C . ALA A 1 92 ? -0.919 -2.968 1.942 1.00 86.25 92 ALA A C 1
ATOM 677 O O . ALA A 1 92 ? -1.754 -2.647 1.100 1.00 86.25 92 ALA A O 1
ATOM 678 N N . LEU A 1 93 ? -1.020 -2.584 3.223 1.00 86.62 93 LEU A N 1
ATOM 679 C CA . LEU A 1 93 ? -2.103 -1.728 3.726 1.00 86.62 93 LEU A CA 1
ATOM 680 C C . LEU A 1 93 ? -2.160 -0.356 3.053 1.00 86.62 93 LEU A C 1
ATOM 682 O O . LEU A 1 93 ? -3.234 0.234 2.993 1.00 86.62 93 LEU A O 1
ATOM 686 N N . LEU A 1 94 ? -1.047 0.162 2.537 1.00 87.06 94 LEU A N 1
ATOM 687 C CA . LEU A 1 94 ? -1.020 1.394 1.748 1.00 87.06 94 LEU A CA 1
ATOM 688 C C . LEU A 1 94 ? -1.402 1.154 0.274 1.00 87.06 94 LEU A C 1
ATOM 690 O O . LEU A 1 94 ? -1.856 2.076 -0.396 1.00 87.06 94 LEU A O 1
ATOM 694 N N . GLY A 1 95 ? -1.337 -0.093 -0.193 1.00 83.62 95 GLY A N 1
ATOM 695 C CA . GLY A 1 95 ? -1.515 -0.474 -1.595 1.00 83.62 95 GLY A CA 1
ATOM 696 C C . GLY A 1 95 ? -0.227 -0.398 -2.420 1.00 83.62 95 GLY A C 1
ATOM 697 O O . GLY A 1 95 ? -0.305 -0.448 -3.639 1.00 83.62 95 GLY A O 1
ATOM 698 N N . GLU A 1 96 ? 0.929 -0.278 -1.762 1.00 85.81 96 GLU A N 1
ATOM 699 C CA . GLU A 1 96 ? 2.266 -0.186 -2.376 1.00 85.81 96 GLU A CA 1
ATOM 700 C C . GLU A 1 96 ? 2.967 -1.550 -2.488 1.00 85.81 96 GLU A C 1
ATOM 702 O O . GLU A 1 96 ? 4.079 -1.652 -3.002 1.00 85.81 96 GLU A O 1
ATOM 707 N N . ALA A 1 97 ? 2.355 -2.611 -1.959 1.00 86.25 97 ALA A N 1
ATOM 708 C CA . ALA A 1 97 ? 2.862 -3.971 -2.074 1.00 86.25 97 ALA A CA 1
ATOM 709 C C . ALA A 1 97 ? 1.753 -4.921 -2.521 1.00 86.25 97 ALA A C 1
ATOM 711 O O . ALA A 1 97 ? 0.637 -4.882 -1.995 1.00 86.25 97 ALA A O 1
ATOM 712 N N . ASP A 1 98 ? 2.095 -5.800 -3.460 1.00 81.31 98 ASP A N 1
ATOM 713 C CA . ASP A 1 98 ? 1.168 -6.782 -4.002 1.00 81.31 98 ASP A CA 1
ATOM 714 C C . ASP A 1 98 ? 0.909 -7.940 -3.031 1.00 81.31 98 ASP A C 1
ATOM 716 O O . ASP A 1 98 ? 1.777 -8.379 -2.264 1.00 81.31 98 ASP A O 1
ATOM 720 N N . LEU A 1 99 ? -0.308 -8.474 -3.108 1.00 81.19 99 LEU A N 1
ATOM 721 C CA . LEU A 1 99 ? -0.681 -9.734 -2.477 1.00 81.19 99 LEU A CA 1
ATOM 722 C C . LEU A 1 99 ? -0.466 -10.865 -3.483 1.00 81.19 99 LEU A C 1
ATOM 724 O O . LEU A 1 99 ? -0.990 -10.824 -4.591 1.00 81.19 99 LEU A O 1
ATOM 728 N N . LEU A 1 100 ? 0.273 -11.897 -3.084 1.00 83.38 100 LEU A N 1
ATOM 729 C CA . LEU A 1 100 ? 0.467 -13.104 -3.885 1.00 83.38 100 LEU A CA 1
ATOM 730 C C . LEU A 1 100 ? -0.786 -13.987 -3.883 1.00 83.38 100 LEU A C 1
ATOM 732 O O . LEU A 1 100 ? -1.123 -14.593 -4.896 1.00 83.38 100 LEU A O 1
ATOM 736 N N . THR A 1 101 ? -1.463 -14.087 -2.736 1.00 80.06 101 THR A N 1
ATOM 737 C CA . THR A 1 101 ? -2.703 -14.861 -2.568 1.00 80.06 101 THR A CA 1
ATOM 738 C C . THR A 1 101 ? -3.605 -14.230 -1.506 1.00 80.06 101 THR A C 1
ATOM 740 O O . THR A 1 101 ? -3.145 -13.417 -0.702 1.00 80.06 101 THR A O 1
ATOM 743 N N . GLY A 1 102 ? -4.882 -14.625 -1.491 1.00 83.31 102 GLY A N 1
ATOM 744 C CA . GLY A 1 102 ? -5.892 -14.158 -0.536 1.00 83.31 102 GLY A CA 1
ATOM 745 C C . GLY A 1 102 ? -6.418 -12.755 -0.836 1.00 83.31 102 GLY A C 1
ATOM 746 O O . GLY A 1 102 ? -6.287 -12.258 -1.953 1.00 83.31 102 GLY A O 1
ATOM 747 N N . GLN A 1 103 ? -7.060 -12.136 0.156 1.00 83.38 103 GLN A N 1
ATOM 748 C CA . GLN A 1 103 ? -7.650 -10.802 0.019 1.00 83.38 103 GLN A CA 1
ATOM 749 C C . GLN A 1 103 ? -7.336 -9.922 1.228 1.00 83.38 103 GLN A C 1
ATOM 751 O O . GLN A 1 103 ? -7.260 -10.392 2.366 1.00 83.38 103 GLN A O 1
ATOM 756 N N . MET A 1 104 ? -7.180 -8.626 0.969 1.00 85.00 104 MET A N 1
ATOM 757 C CA . MET A 1 104 ? -7.084 -7.592 1.990 1.00 85.00 104 MET A CA 1
ATOM 758 C C . MET A 1 104 ? -8.148 -6.535 1.714 1.00 85.00 104 MET A C 1
ATOM 760 O O . MET A 1 104 ? -8.175 -5.928 0.644 1.00 85.00 104 MET A O 1
ATOM 764 N N . LEU A 1 105 ? -9.014 -6.309 2.693 1.00 85.62 105 LEU A N 1
ATOM 765 C CA . LEU A 1 105 ? -10.022 -5.261 2.672 1.00 85.62 105 LEU A CA 1
ATOM 766 C C . LEU A 1 105 ? -9.499 -4.105 3.516 1.00 85.62 105 LEU A C 1
ATOM 768 O O . LEU A 1 105 ? -9.203 -4.273 4.697 1.00 85.62 105 LEU A O 1
ATOM 772 N N . CYS A 1 106 ? -9.342 -2.940 2.899 1.00 85.12 106 CYS A N 1
ATOM 773 C CA . CYS A 1 106 ? -8.906 -1.725 3.572 1.00 85.12 106 CYS A CA 1
ATOM 774 C C . CYS A 1 106 ? -9.576 -0.521 2.887 1.00 85.12 106 CYS A C 1
ATOM 776 O O . CYS A 1 106 ? -9.532 -0.459 1.652 1.00 85.12 106 CYS A O 1
ATOM 778 N N . PRO A 1 107 ? -10.154 0.441 3.635 1.00 84.25 107 PRO A N 1
ATOM 779 C CA . PRO A 1 107 ? -10.771 1.637 3.054 1.00 84.25 107 PRO A CA 1
ATOM 780 C C . PRO A 1 107 ? -9.750 2.354 2.186 1.00 84.25 107 PRO A C 1
ATOM 7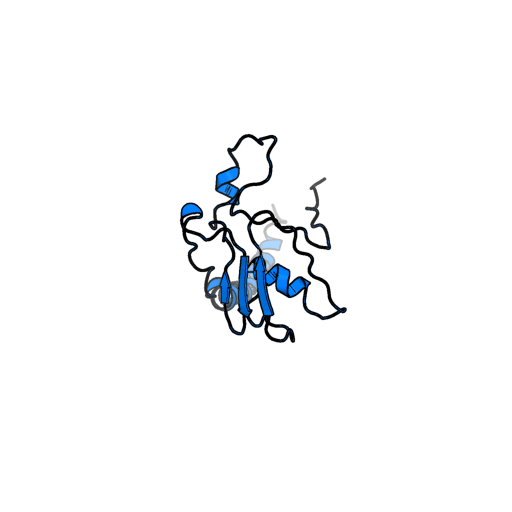82 O O . PRO A 1 107 ? -8.666 2.662 2.678 1.00 84.25 107 PRO A O 1
ATOM 785 N N . ARG A 1 108 ? -10.007 2.542 0.893 1.00 83.81 108 ARG A N 1
ATOM 786 C CA . ARG A 1 108 ? -9.044 3.137 -0.039 1.00 83.81 108 ARG A CA 1
ATOM 787 C C . ARG A 1 108 ? -9.474 4.561 -0.357 1.00 83.81 108 ARG A C 1
ATOM 789 O O . ARG A 1 108 ? -10.578 4.739 -0.870 1.00 83.81 108 ARG A O 1
ATOM 796 N N . PRO A 1 109 ? -8.621 5.563 -0.086 1.00 77.88 109 PRO A N 1
ATOM 797 C CA . PRO A 1 109 ? -8.951 6.930 -0.434 1.00 77.88 109 PRO A CA 1
ATOM 798 C C . PRO A 1 109 ? -9.066 7.067 -1.961 1.00 77.88 109 PRO A C 1
ATOM 800 O O . PRO A 1 109 ? -8.352 6.373 -2.695 1.00 77.88 109 PRO A O 1
ATOM 803 N N . PRO A 1 110 ? -9.947 7.950 -2.460 1.00 75.81 110 PRO A N 1
ATOM 804 C CA . PRO A 1 110 ? -9.989 8.269 -3.877 1.00 75.81 110 PRO A CA 1
ATOM 805 C C . PRO A 1 110 ? -8.639 8.863 -4.318 1.00 75.81 110 PRO A C 1
ATOM 807 O O . PRO A 1 110 ? -7.966 9.512 -3.513 1.00 75.81 110 PRO A O 1
ATOM 810 N N . PRO A 1 111 ? -8.244 8.708 -5.593 1.00 74.06 111 PRO A N 1
ATOM 811 C CA . PRO A 1 111 ? -6.952 9.195 -6.092 1.00 74.06 111 PRO A CA 1
ATOM 812 C C . PRO A 1 111 ? -6.752 10.708 -5.884 1.00 74.06 111 PRO A C 1
ATOM 814 O O . PRO A 1 111 ? -5.633 11.161 -5.668 1.00 74.06 111 PRO A O 1
ATOM 817 N N . ASN A 1 112 ? -7.843 11.481 -5.847 1.00 74.88 112 ASN A N 1
ATOM 818 C CA . ASN A 1 112 ? -7.830 12.927 -5.607 1.00 74.88 112 ASN A CA 1
ATOM 819 C C . ASN A 1 112 ? -8.046 13.321 -4.133 1.00 74.88 112 ASN A C 1
ATOM 821 O O . ASN A 1 112 ? -8.382 14.470 -3.862 1.00 74.88 112 ASN A O 1
ATOM 825 N N . ALA A 1 113 ? -7.873 12.408 -3.170 1.00 76.12 113 ALA A N 1
ATOM 826 C CA . ALA A 1 113 ? -8.138 12.692 -1.757 1.00 76.12 113 ALA A CA 1
ATOM 827 C C . ALA A 1 113 ? -7.355 13.906 -1.239 1.00 76.12 113 ALA A C 1
ATOM 829 O O . ALA A 1 113 ? -7.941 14.768 -0.601 1.00 76.12 113 ALA A O 1
ATOM 830 N N . LEU A 1 114 ? -6.063 14.031 -1.568 1.00 74.62 114 LEU A N 1
ATOM 831 C CA . LEU A 1 114 ? -5.262 15.186 -1.140 1.00 74.62 114 LEU A CA 1
ATOM 832 C C . LEU A 1 114 ? -5.820 16.511 -1.673 1.00 74.62 114 LEU A C 1
ATOM 834 O O . LEU A 1 114 ? -5.899 17.474 -0.919 1.00 74.62 114 LEU A O 1
ATOM 838 N N . ALA A 1 115 ? -6.248 16.543 -2.939 1.00 76.00 115 ALA A N 1
ATOM 839 C CA . ALA A 1 115 ? -6.852 17.721 -3.560 1.00 76.00 115 ALA A CA 1
ATOM 840 C C . ALA A 1 115 ? -8.238 18.045 -2.975 1.00 76.00 115 ALA A C 1
ATOM 842 O O . ALA A 1 115 ? -8.595 19.208 -2.846 1.00 76.00 115 ALA A O 1
ATOM 843 N N . ALA A 1 116 ? -9.010 17.034 -2.568 1.00 70.94 116 ALA A N 1
ATOM 844 C CA . ALA A 1 116 ? -10.318 17.240 -1.945 1.00 70.94 116 ALA A CA 1
ATOM 845 C C . ALA A 1 116 ? -10.233 17.963 -0.585 1.00 70.94 116 ALA A C 1
ATOM 847 O O . ALA A 1 116 ? -11.210 18.577 -0.161 1.00 70.94 116 ALA A O 1
ATOM 848 N N . PHE A 1 117 ? -9.076 17.919 0.086 1.00 69.25 117 PHE A N 1
ATOM 849 C CA . PHE A 1 117 ? -8.865 18.545 1.393 1.00 69.25 117 PHE A CA 1
ATOM 850 C C . PHE A 1 117 ? -8.058 19.855 1.346 1.00 69.25 117 PHE A C 1
ATOM 852 O O . PHE A 1 117 ? -7.788 20.419 2.404 1.00 69.25 117 PHE A O 1
ATOM 859 N N . THR A 1 118 ? -7.682 20.378 0.170 1.00 70.75 118 THR A N 1
ATOM 860 C CA . THR A 1 118 ? -6.865 21.610 0.085 1.00 70.75 118 THR A CA 1
ATOM 861 C C . THR A 1 118 ? -7.611 22.880 0.493 1.00 70.75 118 THR A C 1
ATOM 863 O O . THR A 1 118 ? -6.977 23.804 0.990 1.00 70.75 118 THR A O 1
ATOM 866 N N . ASP A 1 119 ? -8.934 22.924 0.306 1.00 65.62 119 ASP A N 1
ATOM 867 C CA . ASP A 1 119 ? -9.790 24.081 0.639 1.00 65.62 119 ASP A CA 1
ATOM 868 C C . ASP A 1 119 ? -10.508 23.944 1.995 1.00 65.62 119 ASP A C 1
ATOM 870 O O . ASP A 1 119 ? -11.291 24.805 2.405 1.00 65.62 119 ASP A O 1
ATOM 874 N N . VAL A 1 120 ? -10.257 22.851 2.720 1.00 67.44 120 VAL A N 1
ATOM 875 C CA . VAL A 1 120 ? -10.909 22.590 4.004 1.00 67.44 120 VAL A CA 1
ATOM 876 C C . VAL A 1 120 ? -10.135 23.301 5.111 1.00 67.44 120 VAL A C 1
ATOM 878 O O . VAL A 1 120 ? -8.948 23.057 5.322 1.00 67.44 120 VAL A O 1
ATOM 881 N N . HIS A 1 121 ? -10.817 24.179 5.851 1.00 67.62 121 HIS A N 1
ATOM 882 C CA . HIS A 1 121 ? -10.255 24.788 7.056 1.00 67.62 121 HIS A CA 1
ATOM 883 C C . HIS A 1 121 ? -9.842 23.687 8.038 1.00 67.62 121 HIS A C 1
ATOM 885 O O . HIS A 1 121 ? -10.655 22.830 8.385 1.00 67.62 121 HIS A O 1
ATOM 891 N N . VAL A 1 122 ? -8.587 23.722 8.494 1.00 69.12 122 VAL A N 1
ATOM 892 C CA . VAL A 1 122 ? -8.044 22.747 9.448 1.00 69.12 122 VAL A CA 1
ATOM 893 C C . VAL A 1 122 ? -8.869 22.797 10.736 1.00 69.12 122 VAL A C 1
ATOM 895 O O . VAL A 1 122 ? -8.738 23.716 11.546 1.00 69.12 122 VAL A O 1
ATOM 898 N N . SER A 1 123 ? -9.751 21.813 10.909 1.00 66.81 123 SER A N 1
ATOM 899 C CA . SER A 1 123 ? -10.479 21.599 12.157 1.00 66.81 123 SER A CA 1
ATOM 900 C C . SER A 1 123 ? -9.512 21.133 13.251 1.00 66.81 123 SER A C 1
ATOM 902 O O . SER A 1 123 ? -8.440 20.597 12.971 1.00 66.81 123 SER A O 1
ATOM 904 N N . LYS A 1 124 ? -9.899 21.296 14.522 1.00 70.62 124 LYS A N 1
ATOM 905 C CA . LYS A 1 124 ? -9.162 20.706 15.657 1.00 70.62 124 LYS A CA 1
ATOM 906 C C . LYS A 1 124 ? -9.120 19.176 15.584 1.00 70.62 124 LYS A C 1
ATOM 908 O O . LYS A 1 124 ? -8.211 18.561 16.137 1.00 70.62 124 LYS A O 1
ATOM 913 N N . GLU A 1 125 ? -10.100 18.576 14.918 1.00 76.00 125 GLU A N 1
ATOM 914 C CA . GLU A 1 125 ? -10.170 17.143 14.675 1.00 76.00 125 GLU A CA 1
ATOM 915 C C . GLU A 1 125 ? -9.485 16.819 13.342 1.00 76.00 125 GLU A C 1
ATOM 917 O O . GLU A 1 125 ? -9.991 17.133 12.268 1.00 76.00 125 GLU A O 1
ATOM 922 N N . TRP A 1 126 ? -8.282 16.249 13.430 1.00 76.00 126 TRP A N 1
ATOM 923 C CA . TRP A 1 126 ? -7.396 15.965 12.292 1.00 76.00 126 TRP A CA 1
ATOM 924 C C . TRP A 1 126 ? -7.556 14.539 11.741 1.00 76.00 126 TRP A C 1
ATOM 926 O O . TRP A 1 126 ? -6.923 14.182 10.748 1.00 76.00 126 TRP A O 1
ATOM 936 N N . VAL A 1 127 ? -8.386 13.712 12.385 1.00 80.00 127 VAL A N 1
ATOM 937 C CA . VAL A 1 127 ? -8.640 12.325 11.986 1.00 80.00 127 VAL A CA 1
ATOM 938 C C . VAL A 1 127 ? -9.873 12.282 11.091 1.00 80.00 127 VAL A C 1
ATOM 940 O O . VAL A 1 127 ? -10.980 12.575 11.534 1.00 80.00 127 VAL A O 1
ATOM 943 N N . VAL A 1 128 ? -9.688 11.883 9.832 1.00 79.38 128 VAL A N 1
ATOM 944 C CA . VAL A 1 128 ? -10.773 11.728 8.854 1.00 79.38 128 VAL A CA 1
ATOM 945 C C . VAL A 1 128 ? -11.014 10.243 8.599 1.00 79.38 128 VAL A C 1
ATOM 947 O O . VAL A 1 128 ? -10.089 9.505 8.258 1.00 79.38 128 VAL A O 1
ATOM 950 N N . GLN A 1 129 ? -12.261 9.796 8.760 1.00 79.88 129 GLN A N 1
ATOM 951 C CA . GLN A 1 129 ? -12.640 8.400 8.529 1.00 79.88 129 GLN A CA 1
ATOM 952 C C . GLN A 1 129 ? -12.433 8.001 7.060 1.00 79.88 129 GLN A C 1
ATOM 954 O O . GLN A 1 129 ? -12.698 8.782 6.147 1.00 79.88 129 GLN A O 1
ATOM 959 N N . GLY A 1 130 ? -11.946 6.781 6.831 1.00 79.31 130 GLY A N 1
ATOM 960 C CA . GLY A 1 130 ? -11.672 6.249 5.491 1.00 79.31 130 GLY A CA 1
ATOM 961 C C . GLY A 1 130 ? -10.407 6.791 4.809 1.00 79.31 130 GLY A C 1
ATOM 962 O O . GLY A 1 130 ? -10.075 6.349 3.709 1.00 79.31 130 GLY A O 1
ATOM 963 N N . ILE A 1 131 ? -9.668 7.700 5.454 1.00 82.19 131 ILE A N 1
ATOM 964 C CA . ILE A 1 131 ? -8.373 8.197 4.973 1.00 82.19 131 ILE A CA 1
ATOM 965 C C . ILE A 1 131 ? -7.235 7.482 5.705 1.00 82.19 131 ILE A C 1
ATOM 967 O O . ILE A 1 131 ? -7.316 7.190 6.897 1.00 82.19 131 ILE A O 1
ATOM 971 N N . ARG A 1 132 ? -6.151 7.194 4.977 1.00 84.06 132 ARG A N 1
ATOM 972 C CA . ARG A 1 132 ? -4.939 6.569 5.520 1.00 84.06 132 ARG A CA 1
ATOM 973 C C . ARG A 1 132 ? -3.842 7.614 5.671 1.00 84.06 132 ARG A C 1
ATOM 975 O O . ARG A 1 132 ? -3.639 8.432 4.778 1.00 84.06 132 ARG A O 1
ATOM 982 N N . ALA A 1 133 ? -3.093 7.522 6.761 1.00 85.44 133 ALA A N 1
ATOM 983 C CA . ALA A 1 133 ? -1.842 8.242 6.947 1.00 85.44 133 ALA A CA 1
ATOM 984 C C . ALA A 1 133 ? -0.716 7.227 7.157 1.00 85.44 133 ALA A C 1
ATOM 986 O O . ALA A 1 133 ? -0.905 6.208 7.823 1.00 85.44 133 ALA A O 1
ATOM 987 N N . PHE A 1 134 ? 0.453 7.506 6.589 1.00 87.00 134 PHE A N 1
ATOM 988 C CA . PHE A 1 134 ? 1.637 6.669 6.730 1.00 87.00 134 PHE A CA 1
ATOM 989 C C . PHE A 1 134 ? 2.785 7.501 7.288 1.00 87.00 134 PHE A C 1
ATOM 991 O O . PHE A 1 134 ? 3.085 8.581 6.780 1.00 87.00 134 PHE A O 1
ATOM 998 N N . VAL A 1 135 ? 3.428 6.985 8.333 1.00 89.44 135 VAL A N 1
ATOM 999 C CA . VAL A 1 135 ? 4.621 7.591 8.921 1.00 89.44 135 VAL A CA 1
ATOM 1000 C C . VAL A 1 135 ? 5.811 6.700 8.566 1.00 89.44 135 VAL A C 1
ATOM 1002 O O . VAL A 1 135 ? 5.918 5.596 9.105 1.00 89.44 135 VAL A O 1
ATOM 1005 N N . PRO A 1 136 ? 6.692 7.128 7.644 1.00 85.25 136 PRO A N 1
ATOM 1006 C CA . PRO A 1 136 ? 7.867 6.349 7.282 1.00 85.25 136 PRO A CA 1
ATOM 1007 C C . PRO A 1 136 ? 8.894 6.340 8.420 1.00 85.25 136 PRO A C 1
ATOM 1009 O O . PRO A 1 136 ? 8.992 7.285 9.201 1.00 85.25 136 PRO A O 1
ATOM 1012 N N . GLN A 1 137 ? 9.721 5.292 8.474 1.00 84.75 137 GLN A N 1
ATOM 1013 C CA . GLN A 1 137 ? 10.827 5.200 9.437 1.00 84.75 137 GLN A CA 1
ATOM 1014 C C . GLN A 1 137 ? 11.865 6.316 9.236 1.00 84.75 137 GLN A C 1
ATOM 1016 O O . GLN A 1 137 ? 12.420 6.831 10.203 1.00 84.75 137 GLN A O 1
ATOM 1021 N N . ALA A 1 138 ? 12.133 6.678 7.980 1.00 86.06 138 ALA A N 1
ATOM 1022 C CA . ALA A 1 138 ? 12.979 7.806 7.625 1.00 86.06 138 ALA A CA 1
ATOM 1023 C C . ALA A 1 138 ? 12.094 8.959 7.151 1.00 86.06 138 ALA A C 1
ATOM 1025 O O . ALA A 1 138 ? 11.351 8.818 6.178 1.00 86.06 138 ALA A O 1
ATOM 1026 N N . ALA A 1 139 ? 12.176 10.099 7.835 1.00 80.75 139 ALA A N 1
ATOM 1027 C CA . ALA A 1 139 ? 11.445 11.289 7.436 1.00 80.75 139 ALA A CA 1
ATOM 1028 C C . ALA A 1 139 ? 11.989 11.817 6.101 1.00 80.75 139 ALA A C 1
ATOM 1030 O O . ALA A 1 139 ? 13.180 12.103 5.968 1.00 80.75 139 ALA A O 1
ATOM 1031 N N . TRP A 1 140 ? 11.100 11.986 5.125 1.00 74.69 140 TRP A N 1
ATOM 1032 C CA . TRP A 1 140 ? 11.409 12.750 3.926 1.00 74.69 140 TRP A CA 1
ATOM 1033 C C . TRP A 1 140 ? 11.303 14.241 4.254 1.00 74.69 140 TRP A C 1
ATOM 1035 O O . TRP A 1 140 ? 10.215 14.742 4.538 1.00 74.69 140 TRP A O 1
ATOM 1045 N N . SER A 1 141 ? 12.429 14.953 4.221 1.00 75.25 141 SER A N 1
ATOM 1046 C CA . SER A 1 141 ? 12.442 16.413 4.291 1.00 75.25 141 SER A CA 1
ATOM 1047 C C . SER A 1 141 ? 12.713 16.961 2.891 1.00 75.25 141 SER A C 1
ATOM 1049 O O . SER A 1 141 ? 13.797 16.706 2.355 1.00 75.25 141 SER A O 1
ATOM 1051 N N . PRO A 1 142 ? 11.770 17.690 2.266 1.00 78.25 142 PRO A N 1
ATOM 1052 C CA . PRO A 1 142 ? 12.069 18.382 1.026 1.00 78.25 142 PRO A CA 1
ATOM 1053 C C . PRO A 1 142 ? 13.179 19.403 1.293 1.00 78.25 142 PRO A C 1
ATOM 1055 O O . PRO A 1 142 ? 13.091 20.219 2.214 1.00 78.25 142 PRO A O 1
ATOM 1058 N N . VAL A 1 143 ? 14.239 19.349 0.487 1.00 79.88 143 VAL A N 1
ATOM 1059 C CA . VAL A 1 143 ? 15.312 20.345 0.530 1.00 79.88 143 VAL A CA 1
ATOM 1060 C C . VAL A 1 143 ? 14.681 21.702 0.234 1.00 79.88 143 VAL A C 1
ATOM 1062 O O . VAL A 1 143 ? 14.182 21.927 -0.868 1.00 79.88 143 VAL A O 1
ATOM 1065 N N . ARG A 1 144 ? 14.663 22.606 1.221 1.00 66.81 144 ARG A N 1
ATOM 1066 C CA . ARG A 1 144 ? 14.210 23.975 0.973 1.00 66.81 144 ARG A CA 1
ATOM 1067 C C . ARG A 1 144 ? 15.240 24.666 0.075 1.00 66.81 144 ARG A C 1
ATOM 1069 O O . ARG A 1 144 ? 16.428 24.622 0.413 1.00 66.81 144 ARG A O 1
ATOM 1076 N N . PRO A 1 145 ? 14.828 25.295 -1.039 1.00 68.75 145 PRO A N 1
ATOM 1077 C CA . PRO A 1 145 ? 15.722 26.181 -1.770 1.00 68.75 145 PRO A CA 1
ATOM 1078 C C . PRO A 1 145 ? 16.163 27.316 -0.832 1.00 68.75 145 PRO A C 1
ATOM 1080 O O . PRO A 1 145 ? 15.350 27.819 -0.053 1.00 68.75 145 PRO A O 1
ATOM 1083 N N . LYS A 1 146 ? 17.462 27.634 -0.852 1.00 63.19 146 LYS A N 1
ATOM 1084 C CA . LYS A 1 146 ? 18.036 28.779 -0.133 1.00 63.19 146 LYS A CA 1
ATOM 1085 C C . LYS A 1 146 ? 17.665 30.087 -0.813 1.00 63.19 146 LYS A C 1
ATOM 1087 O O . LYS A 1 146 ? 17.591 30.077 -2.062 1.00 63.19 146 LYS A O 1
#

Organism: Mycena rosella (NCBI:txid1033263)